Protein AF-A0A816HLJ0-F1 (afdb_monomer)

Secondary structure (DSSP, 8-state):
---------HHHHHHHHHHHHHHT------S-TTS-GGGSTTHHHHHHHHHHHHHHHHHHHHHHHTTPPPPPPSSPPPPPPHHHHHHHHHHHHHHHHHHHHHHHHHHHHHHHHHHHHHHHHHHHHHHHHH--

Sequence (132 aa):
MTLCQLFLQPDAAYSCISELGELGIVQFRDLNPNVNAFQRKYVNEVRRCEEMERKLRFLETEIKKDELPIYDPEDNPDAPKPREMIDLEATFEKLDHELKEINTNADALLRNFNELTELKHNLTMTQSFFDD

pLDDT: mean 92.07, std 5.76, range [47.19, 97.06]

Organism: Adineta ricciae (NCBI:txid249248)

Radius of gyration: 26.69 Å; Cα contacts (8 Å, |Δi|>4): 25; chains: 1; bounding box: 57×27×84 Å

Mean predicted aligned error: 6.52 Å

Nearest PDB structures (foldseek):
  9b8q-assembly1_a  TM=9.440E-01  e=7.905E-10  Rattus norvegicus
  9brd-assembly1_a  TM=9.454E-01  e=1.370E-08  Rattus norvegicus

Foldseek 3Di:
DDDDDDDDDPVCVVVVVLVVVVVVPDDDDDPCPVDDLCRDDCNVVVVLVVVLVVLVVVVVVVCVVVVHDDDDDPDDDRDDDPVVSVVSSVVSVVVSVVVVVVVVVVVVVVVVVVVVVVVVVVVVVVVVVVVD

InterPro domains:
  IPR002490 V-type ATPase, V0 complex, 116kDa subunit family [PF01496] (18-131)
  IPR002490 V-type ATPase, V0 complex, 116kDa subunit family [PTHR11629] (1-131)

Solvent-accessible surface area (backbone atoms only — not comparable to full-atom values): 8242 Å² total; per-residue (Å²): 140,80,94,79,87,87,87,71,54,82,91,52,38,61,62,55,52,49,55,46,56,77,66,64,81,73,83,90,75,84,88,57,82,90,56,57,72,85,76,43,94,61,41,68,63,50,50,53,49,53,55,49,50,52,43,50,54,51,52,54,51,53,41,54,74,72,70,51,87,80,82,79,69,95,65,84,77,78,84,77,54,79,70,52,51,56,55,48,50,53,51,49,51,51,51,51,50,52,50,53,51,50,51,55,51,51,54,51,50,53,51,53,51,48,56,52,49,51,50,52,51,51,53,52,54,51,50,60,62,72,77,109

Structure (mmCIF, N/CA/C/O backbone):
data_AF-A0A816HLJ0-F1
#
_entry.id   AF-A0A816HLJ0-F1
#
loop_
_atom_site.group_PDB
_atom_site.id
_atom_site.type_symbol
_atom_site.label_atom_id
_atom_site.label_alt_id
_atom_site.label_comp_id
_atom_site.label_asym_id
_atom_site.label_entity_id
_atom_site.label_seq_id
_atom_site.pdbx_PDB_ins_code
_atom_site.Cartn_x
_atom_site.Cartn_y
_atom_site.Cartn_z
_atom_site.occupancy
_atom_site.B_iso_or_equiv
_atom_site.auth_seq_id
_atom_site.auth_comp_id
_atom_site.auth_asym_id
_atom_site.auth_atom_id
_atom_site.pdbx_PDB_model_num
ATOM 1 N N . MET A 1 1 ? 16.273 -17.769 -25.184 1.00 81.38 1 MET A N 1
ATOM 2 C CA . MET A 1 1 ? 16.285 -16.484 -24.453 1.00 81.38 1 MET A CA 1
ATOM 3 C C . MET A 1 1 ? 17.060 -15.486 -25.288 1.00 81.38 1 MET A C 1
ATOM 5 O O . MET A 1 1 ? 18.115 -15.854 -25.793 1.00 81.38 1 MET A O 1
ATOM 9 N N . THR A 1 2 ? 16.536 -14.276 -25.459 1.00 93.19 2 THR A N 1
ATOM 10 C CA . THR A 1 2 ? 17.150 -13.237 -26.299 1.00 93.19 2 THR A CA 1
ATOM 11 C C . THR A 1 2 ? 17.367 -11.994 -25.454 1.00 93.19 2 THR A C 1
ATOM 13 O O . THR A 1 2 ? 16.488 -11.619 -24.681 1.00 93.19 2 THR A O 1
ATOM 16 N N . LEU A 1 3 ? 18.540 -11.374 -25.580 1.00 95.75 3 LEU A N 1
ATOM 17 C CA . LEU A 1 3 ? 18.811 -10.094 -24.938 1.00 95.75 3 LEU A CA 1
ATOM 18 C C . LEU A 1 3 ? 18.253 -8.975 -25.818 1.00 95.75 3 LEU A C 1
ATOM 20 O O . LEU A 1 3 ? 18.680 -8.816 -26.960 1.00 95.75 3 LEU A O 1
ATOM 24 N N . CYS A 1 4 ? 17.322 -8.203 -25.267 1.00 94.31 4 CYS A N 1
ATOM 25 C CA . CYS A 1 4 ? 16.714 -7.055 -25.929 1.00 94.31 4 CYS A CA 1
ATOM 26 C C . CYS A 1 4 ? 17.037 -5.775 -25.154 1.00 94.31 4 CYS A C 1
ATOM 28 O O . CYS A 1 4 ? 17.194 -5.800 -23.933 1.00 94.31 4 CYS A O 1
ATOM 30 N N . GLN A 1 5 ? 17.110 -4.650 -25.864 1.00 95.44 5 GLN A N 1
ATOM 31 C CA . GLN A 1 5 ? 17.263 -3.325 -25.271 1.00 95.44 5 GLN A CA 1
ATOM 32 C C . GLN A 1 5 ? 15.956 -2.546 -25.439 1.00 95.44 5 GLN A C 1
ATOM 34 O O . GLN A 1 5 ? 15.434 -2.444 -26.547 1.00 95.44 5 GLN A O 1
ATOM 39 N N . LEU A 1 6 ? 15.432 -2.008 -24.337 1.00 93.62 6 LEU A N 1
ATOM 40 C CA . LEU A 1 6 ? 14.204 -1.215 -24.317 1.00 93.62 6 LEU A CA 1
ATOM 41 C C . LEU A 1 6 ? 14.545 0.276 -24.291 1.00 93.62 6 LEU A C 1
ATOM 43 O O . LEU A 1 6 ? 15.355 0.718 -23.477 1.00 93.62 6 LEU A O 1
ATOM 47 N N . PHE A 1 7 ? 13.891 1.050 -25.155 1.00 95.25 7 PHE A N 1
ATOM 48 C CA . PHE A 1 7 ? 13.938 2.509 -25.147 1.00 95.25 7 PHE A CA 1
ATOM 49 C C . PHE A 1 7 ? 12.542 3.026 -24.822 1.00 95.25 7 PHE A C 1
ATOM 51 O O . PHE A 1 7 ? 11.624 2.880 -25.624 1.00 95.25 7 PHE A O 1
ATOM 58 N N . LEU A 1 8 ? 12.382 3.600 -23.631 1.00 94.62 8 LEU A N 1
ATOM 59 C CA . LEU A 1 8 ? 11.097 4.080 -23.129 1.00 94.62 8 LEU A CA 1
ATOM 60 C C . LEU A 1 8 ? 11.159 5.588 -22.905 1.00 94.62 8 LEU A C 1
ATOM 62 O O . LEU A 1 8 ? 12.114 6.101 -22.317 1.00 94.62 8 LEU A O 1
ATOM 66 N N . GLN A 1 9 ? 10.121 6.294 -23.350 1.00 95.69 9 GLN A N 1
ATOM 67 C CA . GLN A 1 9 ? 9.911 7.681 -22.952 1.00 95.69 9 GLN A CA 1
ATOM 68 C C . GLN A 1 9 ? 9.472 7.727 -21.481 1.00 95.69 9 GLN A C 1
ATOM 70 O O . GLN A 1 9 ? 8.704 6.858 -21.067 1.00 95.69 9 GLN A O 1
ATOM 75 N N . PRO A 1 10 ? 9.915 8.721 -20.686 1.00 90.31 10 PRO A N 1
ATOM 76 C CA . PRO A 1 10 ? 9.568 8.810 -19.267 1.00 90.31 10 PRO A CA 1
ATOM 77 C C . PRO A 1 10 ? 8.061 8.749 -18.991 1.00 90.31 10 PRO A C 1
ATOM 79 O O . PRO A 1 10 ? 7.652 8.047 -18.073 1.00 90.31 10 PRO A O 1
ATOM 82 N N . ASP A 1 11 ? 7.252 9.406 -19.823 1.00 90.44 11 ASP A N 1
ATOM 83 C CA . ASP A 1 11 ? 5.800 9.507 -19.626 1.00 90.44 11 ASP A CA 1
ATOM 84 C C . ASP A 1 11 ? 5.060 8.191 -19.924 1.00 90.44 11 ASP A C 1
ATOM 86 O O . ASP A 1 11 ? 4.012 7.923 -19.344 1.00 90.44 11 ASP A O 1
ATOM 90 N N . ALA A 1 12 ? 5.623 7.346 -20.793 1.00 92.62 12 ALA A N 1
ATOM 91 C CA . ALA A 1 12 ? 5.072 6.035 -21.151 1.00 92.62 12 ALA A CA 1
ATOM 92 C C . ALA A 1 12 ? 5.726 4.878 -20.373 1.00 92.62 12 ALA A C 1
ATOM 94 O O . ALA A 1 12 ? 5.291 3.732 -20.467 1.00 92.62 12 ALA A O 1
ATOM 95 N N . ALA A 1 13 ? 6.786 5.153 -19.606 1.00 93.00 13 ALA A N 1
ATOM 96 C CA . ALA A 1 13 ? 7.560 4.116 -18.936 1.00 93.00 13 ALA A CA 1
ATOM 97 C C . ALA A 1 13 ? 6.707 3.304 -17.953 1.00 93.00 13 ALA A C 1
ATOM 99 O O . ALA A 1 13 ? 6.833 2.084 -17.921 1.00 93.00 13 ALA A O 1
ATOM 100 N N . TYR A 1 14 ? 5.828 3.963 -17.190 1.00 92.69 14 TYR A N 1
ATOM 101 C CA . TYR A 1 14 ? 4.975 3.285 -16.214 1.00 92.69 14 TYR A CA 1
ATOM 102 C C . TYR A 1 14 ? 4.022 2.286 -16.880 1.00 92.69 14 TYR A C 1
ATOM 104 O O . TYR A 1 14 ? 4.027 1.114 -16.518 1.00 92.69 14 TYR A O 1
ATOM 112 N N . SER A 1 15 ? 3.257 2.726 -17.885 1.00 92.62 15 SER A N 1
ATOM 113 C CA . SER A 1 15 ? 2.280 1.872 -18.572 1.00 92.62 15 SER A CA 1
ATOM 114 C C . SER A 1 15 ? 2.953 0.696 -19.276 1.00 92.62 15 SER A C 1
ATOM 116 O O . SER A 1 15 ? 2.528 -0.439 -19.108 1.00 92.62 15 SER A O 1
ATOM 118 N N . CYS A 1 16 ? 4.058 0.937 -19.989 1.00 93.75 16 CYS A N 1
ATOM 119 C CA . CYS A 1 16 ? 4.764 -0.137 -20.687 1.00 93.75 16 CYS A CA 1
ATOM 120 C C . CYS A 1 16 ? 5.359 -1.172 -19.723 1.00 93.75 16 CYS A C 1
ATOM 122 O O . CYS A 1 16 ? 5.331 -2.364 -20.013 1.00 93.75 16 CYS A O 1
ATOM 124 N N . ILE A 1 17 ? 5.928 -0.739 -18.592 1.00 94.25 17 ILE A N 1
ATOM 125 C CA . ILE A 1 17 ? 6.507 -1.666 -17.606 1.00 94.25 17 ILE A CA 1
ATOM 126 C C . ILE A 1 17 ? 5.404 -2.444 -16.883 1.00 94.25 17 ILE A C 1
ATOM 128 O O . ILE A 1 17 ? 5.583 -3.635 -16.647 1.00 94.25 17 ILE A O 1
ATOM 132 N N . SER A 1 18 ? 4.279 -1.799 -16.568 1.00 93.69 18 SER A N 1
ATOM 133 C CA . SER A 1 18 ? 3.104 -2.450 -15.983 1.00 93.69 18 SER A CA 1
ATOM 134 C C . SER A 1 18 ? 2.571 -3.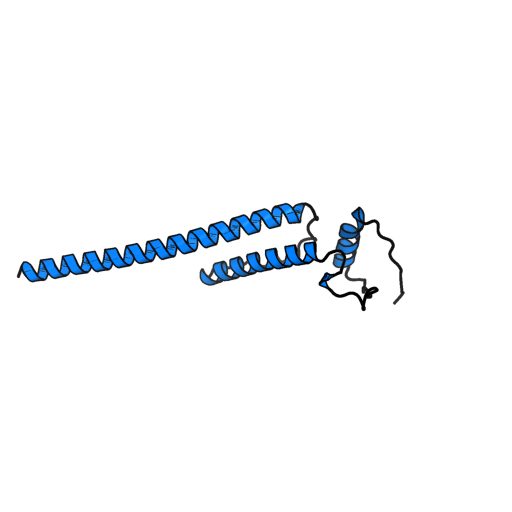561 -16.892 1.00 93.69 18 SER A C 1
ATOM 136 O O . SER A 1 18 ? 2.498 -4.701 -16.449 1.00 93.69 18 SER A O 1
ATOM 138 N N . GLU A 1 19 ? 2.328 -3.279 -18.176 1.00 92.75 19 GLU A N 1
ATOM 139 C CA . GLU A 1 19 ? 1.862 -4.288 -19.142 1.00 92.75 19 GLU A CA 1
ATOM 140 C C . GLU A 1 19 ? 2.860 -5.448 -19.305 1.00 92.75 19 GLU A C 1
ATOM 142 O O . GLU A 1 19 ? 2.474 -6.613 -19.381 1.00 92.75 19 GLU A O 1
ATOM 147 N N . LEU A 1 20 ? 4.167 -5.156 -19.322 1.00 94.06 20 LEU A N 1
ATOM 148 C CA . LEU A 1 20 ? 5.200 -6.198 -19.342 1.00 94.06 20 LEU A CA 1
ATOM 149 C C . LEU A 1 20 ? 5.202 -7.052 -18.066 1.00 94.06 20 LEU A C 1
ATOM 151 O O . LEU A 1 20 ? 5.557 -8.231 -18.133 1.00 94.06 20 LEU A O 1
ATOM 155 N N . GLY A 1 21 ? 4.835 -6.459 -16.928 1.00 92.62 21 GLY A N 1
ATOM 156 C CA . GLY A 1 21 ? 4.654 -7.141 -15.651 1.00 92.62 21 GLY A CA 1
ATOM 157 C C . GLY A 1 21 ? 3.500 -8.137 -15.699 1.00 92.62 21 GLY A C 1
ATOM 158 O O . GLY A 1 21 ? 3.714 -9.298 -15.357 1.00 92.62 21 GLY A O 1
ATOM 159 N N . GLU A 1 22 ? 2.342 -7.719 -16.218 1.00 91.06 22 GLU A N 1
ATOM 160 C CA . GLU A 1 22 ? 1.164 -8.588 -16.382 1.00 91.06 22 GLU A CA 1
ATOM 161 C C . GLU A 1 22 ? 1.444 -9.769 -17.322 1.00 91.06 22 GLU A C 1
ATOM 163 O O . GLU A 1 22 ? 1.012 -10.895 -17.083 1.00 91.06 22 GLU A O 1
ATOM 168 N N . LEU A 1 23 ? 2.231 -9.547 -18.382 1.00 92.75 23 LEU A N 1
ATOM 169 C CA . LEU A 1 23 ? 2.629 -10.625 -19.290 1.00 92.75 23 LEU A CA 1
ATOM 170 C C . LEU A 1 23 ? 3.604 -11.626 -18.646 1.00 92.75 23 LEU A C 1
ATOM 172 O O . LEU A 1 23 ? 3.643 -12.783 -19.059 1.00 92.75 23 LEU A O 1
ATOM 176 N N . GLY A 1 24 ? 4.440 -11.202 -17.692 1.00 92.38 24 GLY A N 1
ATOM 177 C CA . GLY A 1 24 ? 5.364 -12.088 -16.968 1.00 92.38 24 GLY A CA 1
ATOM 178 C C . GLY A 1 24 ? 6.472 -12.737 -17.817 1.00 92.38 24 GLY A C 1
ATOM 179 O O . GLY A 1 24 ? 7.090 -13.713 -17.396 1.00 92.38 24 GLY A O 1
ATOM 180 N N . ILE A 1 25 ? 6.745 -12.220 -19.020 1.00 93.50 25 ILE A N 1
ATOM 181 C CA . ILE A 1 25 ? 7.667 -12.838 -20.000 1.00 93.50 25 ILE A CA 1
ATOM 182 C C . ILE A 1 25 ? 9.079 -12.233 -20.023 1.00 93.50 25 ILE A C 1
ATOM 184 O O . ILE A 1 25 ? 9.911 -12.633 -20.842 1.00 93.50 25 ILE A O 1
ATOM 188 N N . VAL A 1 26 ? 9.363 -11.249 -19.167 1.00 94.69 26 VAL A N 1
ATOM 189 C CA . VAL A 1 26 ? 10.628 -10.501 -19.176 1.00 94.69 26 VAL A CA 1
ATOM 190 C C . VAL A 1 26 ? 11.410 -10.664 -17.879 1.00 94.69 26 VAL A C 1
ATOM 192 O O . VAL A 1 26 ? 10.850 -10.746 -16.792 1.00 94.69 26 VAL A O 1
ATOM 195 N N . GLN A 1 27 ? 12.738 -10.645 -17.993 1.00 95.00 27 GLN A N 1
ATOM 196 C CA . GLN A 1 27 ? 13.651 -10.571 -16.856 1.00 95.00 27 GLN A CA 1
ATOM 197 C C . GLN A 1 27 ? 14.508 -9.310 -16.986 1.00 95.00 27 GLN A C 1
ATOM 199 O O . GLN A 1 27 ? 15.309 -9.187 -17.915 1.00 95.00 27 GLN A O 1
ATOM 204 N N . PHE A 1 28 ? 14.352 -8.371 -16.051 1.00 94.94 28 PHE A N 1
ATOM 205 C CA . PHE A 1 28 ? 15.147 -7.145 -16.032 1.00 94.94 28 PHE A CA 1
ATOM 206 C C . PHE A 1 28 ? 16.549 -7.398 -15.470 1.00 94.94 28 PHE A C 1
ATOM 208 O O 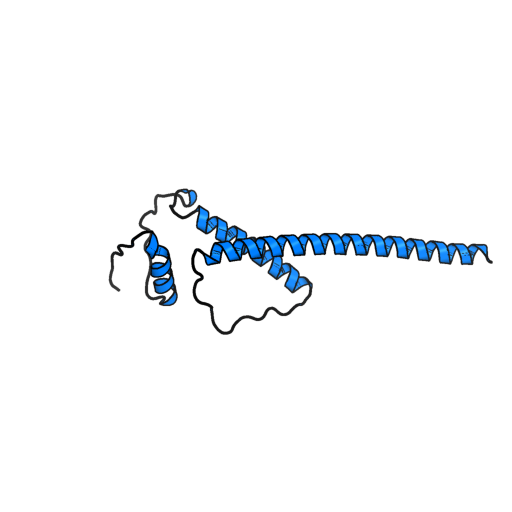. PHE A 1 28 ? 16.734 -8.134 -14.501 1.00 94.94 28 PHE A O 1
ATOM 215 N N . ARG A 1 29 ? 17.547 -6.751 -16.077 1.00 95.25 29 ARG A N 1
ATOM 216 C CA . ARG A 1 29 ? 18.934 -6.755 -15.605 1.00 95.25 29 ARG A CA 1
ATOM 217 C C . ARG A 1 29 ? 19.260 -5.405 -14.983 1.00 95.25 29 ARG A C 1
ATOM 219 O O . ARG A 1 29 ? 18.990 -4.373 -15.592 1.00 95.25 29 ARG A O 1
ATOM 226 N N . ASP A 1 30 ? 19.880 -5.417 -13.806 1.00 94.88 30 ASP A N 1
ATOM 227 C CA . ASP A 1 30 ? 20.349 -4.183 -13.176 1.00 94.88 30 ASP A CA 1
ATOM 228 C C . ASP A 1 30 ? 21.507 -3.582 -13.988 1.00 94.88 30 ASP A C 1
ATOM 230 O O . ASP A 1 30 ? 22.577 -4.183 -14.121 1.00 94.88 30 ASP A O 1
ATOM 234 N N . LEU A 1 31 ? 21.269 -2.400 -14.560 1.00 94.06 31 LEU A N 1
ATOM 235 C CA . LEU A 1 31 ? 22.278 -1.616 -15.276 1.00 94.06 31 LEU A CA 1
ATOM 236 C C . LEU A 1 31 ? 23.054 -0.668 -14.349 1.00 94.06 31 LEU A C 1
ATOM 238 O O . LEU A 1 31 ? 24.083 -0.138 -14.758 1.00 94.06 31 LEU A O 1
ATOM 242 N N . ASN A 1 32 ? 22.599 -0.475 -13.107 1.00 93.06 32 ASN A N 1
ATOM 243 C CA . ASN A 1 32 ? 23.173 0.445 -12.127 1.00 93.06 32 ASN A CA 1
ATOM 244 C C . ASN A 1 32 ? 23.577 -0.274 -10.817 1.00 93.06 32 ASN A C 1
ATOM 246 O O . ASN A 1 32 ? 23.173 0.164 -9.733 1.00 93.06 32 ASN A O 1
ATOM 250 N N . PRO A 1 33 ? 24.404 -1.340 -10.865 1.00 92.94 33 PRO A N 1
ATOM 251 C CA . PRO A 1 33 ? 24.753 -2.123 -9.673 1.00 92.94 33 PRO A CA 1
ATOM 252 C C . PRO A 1 33 ? 25.579 -1.3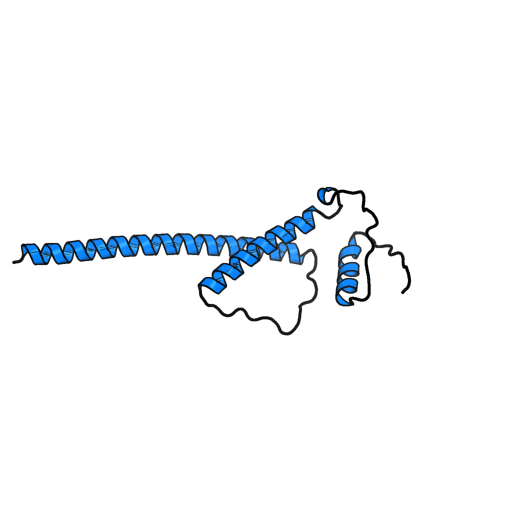33 -8.647 1.00 92.94 33 PRO A C 1
ATOM 254 O O . PRO A 1 33 ? 25.535 -1.623 -7.458 1.00 92.94 33 PRO A O 1
ATOM 257 N N . ASN A 1 34 ? 26.313 -0.312 -9.096 1.00 94.38 34 ASN A N 1
ATOM 258 C CA . ASN A 1 34 ? 27.164 0.517 -8.237 1.00 94.38 34 ASN A CA 1
ATOM 259 C C . ASN A 1 34 ? 26.422 1.725 -7.640 1.00 94.38 34 ASN A C 1
ATOM 261 O O . ASN A 1 34 ? 27.016 2.501 -6.893 1.00 94.38 34 ASN A O 1
ATOM 265 N N . VAL A 1 35 ? 25.148 1.925 -7.995 1.00 93.25 35 VAL A N 1
ATOM 266 C CA . VAL A 1 35 ? 24.337 3.040 -7.495 1.00 93.25 35 VAL A CA 1
ATOM 267 C C . VAL A 1 35 ? 23.535 2.564 -6.293 1.00 93.25 35 VAL A C 1
ATOM 269 O O . VAL A 1 35 ? 22.744 1.621 -6.393 1.00 93.25 35 VAL A O 1
ATOM 272 N N . ASN A 1 36 ? 23.716 3.249 -5.163 1.00 92.88 36 ASN A N 1
ATOM 273 C CA . ASN A 1 36 ? 22.982 2.961 -3.936 1.00 92.88 36 ASN A CA 1
ATOM 274 C C . ASN A 1 36 ? 21.468 3.111 -4.165 1.00 92.88 36 ASN A C 1
ATOM 276 O O . ASN A 1 36 ? 21.034 4.002 -4.897 1.00 92.88 36 ASN A O 1
ATOM 280 N N . ALA A 1 37 ? 20.666 2.277 -3.501 1.00 89.56 37 ALA A N 1
ATOM 281 C CA . ALA A 1 37 ? 19.212 2.276 -3.594 1.00 89.56 37 ALA A CA 1
ATOM 282 C C . ALA A 1 37 ? 18.621 3.685 -3.440 1.00 89.56 37 ALA A C 1
ATOM 284 O O . ALA A 1 37 ? 17.834 4.087 -4.283 1.00 89.56 37 ALA A O 1
ATOM 285 N N . PHE A 1 38 ? 19.082 4.476 -2.463 1.00 90.06 38 PHE A N 1
ATOM 286 C CA . PHE A 1 38 ? 18.574 5.830 -2.184 1.00 90.06 38 PHE A CA 1
ATOM 287 C C . PHE A 1 38 ? 18.879 6.887 -3.252 1.00 90.06 38 PHE A C 1
ATOM 289 O O . PHE A 1 38 ? 18.273 7.953 -3.244 1.00 90.06 38 PHE A O 1
ATOM 296 N N . GLN A 1 39 ? 19.830 6.616 -4.143 1.00 90.88 39 GLN A N 1
ATOM 297 C CA . GLN A 1 39 ? 20.220 7.527 -5.223 1.00 90.88 39 GLN A CA 1
ATOM 298 C C . GLN A 1 39 ? 19.536 7.170 -6.547 1.00 90.88 39 GLN A C 1
ATOM 300 O O . GLN A 1 39 ? 19.763 7.831 -7.561 1.00 90.88 39 GLN A O 1
ATOM 305 N N . ARG A 1 40 ? 18.720 6.108 -6.569 1.00 93.06 40 ARG A N 1
ATOM 306 C CA . ARG A 1 40 ? 17.986 5.696 -7.765 1.00 93.06 40 ARG A CA 1
ATOM 307 C C . ARG A 1 40 ? 16.855 6.682 -8.063 1.00 93.06 40 ARG A C 1
ATOM 309 O O . ARG A 1 40 ? 16.329 7.354 -7.183 1.00 93.06 40 ARG A O 1
ATOM 316 N N . LYS A 1 41 ? 16.471 6.748 -9.338 1.00 90.44 41 LYS A N 1
ATOM 317 C CA . LYS A 1 41 ? 15.548 7.764 -9.860 1.00 90.44 41 LYS A CA 1
ATOM 318 C C . LYS A 1 41 ? 14.166 7.771 -9.185 1.00 90.44 41 LYS A C 1
ATOM 320 O O . LYS A 1 41 ? 13.647 8.852 -8.956 1.00 90.44 41 LYS A O 1
ATOM 325 N N . TYR A 1 42 ? 13.599 6.600 -8.875 1.00 91.25 42 TYR A N 1
ATOM 326 C CA . TYR A 1 42 ? 12.202 6.448 -8.422 1.00 91.25 42 TYR A CA 1
ATOM 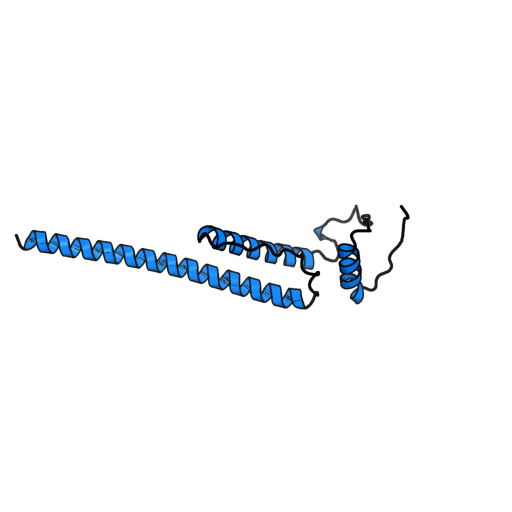327 C C . TYR A 1 42 ? 12.056 6.106 -6.926 1.00 91.25 42 TYR A C 1
ATOM 329 O O . TYR A 1 42 ? 11.128 5.416 -6.511 1.00 91.25 42 TYR A O 1
ATOM 337 N N . VAL A 1 43 ? 13.020 6.512 -6.095 1.00 94.31 43 VAL A N 1
ATOM 338 C CA . VAL A 1 43 ? 13.041 6.157 -4.661 1.00 94.31 43 VAL A CA 1
ATOM 339 C C . VAL A 1 43 ? 11.871 6.764 -3.896 1.00 94.31 43 VAL A C 1
ATOM 341 O O . VAL A 1 43 ? 11.361 6.147 -2.966 1.00 94.31 43 VAL A O 1
ATOM 344 N N . ASN A 1 44 ? 11.445 7.968 -4.269 1.00 92.62 44 ASN A N 1
ATOM 345 C CA . ASN A 1 44 ? 10.373 8.660 -3.561 1.00 92.62 44 ASN A CA 1
ATOM 346 C C . ASN A 1 44 ? 9.026 7.968 -3.791 1.00 92.62 44 ASN A C 1
ATOM 348 O O . ASN A 1 44 ? 8.236 7.830 -2.865 1.00 92.62 44 ASN A O 1
ATOM 352 N N . GLU A 1 45 ? 8.787 7.492 -5.008 1.00 91.56 45 GLU A N 1
ATOM 353 C CA . GLU A 1 45 ? 7.593 6.755 -5.400 1.00 91.56 45 GLU A CA 1
ATOM 354 C C . GLU A 1 45 ? 7.530 5.395 -4.699 1.00 91.56 45 GLU A C 1
ATOM 356 O O . GLU A 1 45 ? 6.481 5.025 -4.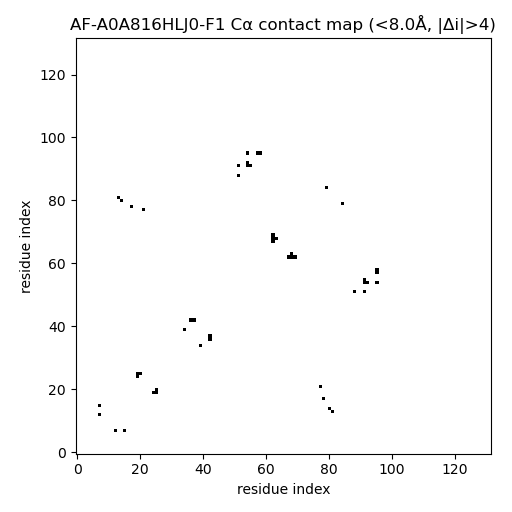174 1.00 91.56 45 GLU A O 1
ATOM 361 N N . VAL A 1 46 ? 8.665 4.691 -4.607 1.00 93.19 46 VAL A N 1
ATOM 362 C CA . VAL A 1 46 ? 8.760 3.436 -3.842 1.00 93.19 46 VAL A CA 1
ATOM 363 C C . VAL A 1 46 ? 8.463 3.681 -2.363 1.00 93.19 46 VAL A C 1
ATOM 365 O O . VAL A 1 46 ? 7.638 2.980 -1.788 1.00 93.19 46 VAL A O 1
ATOM 368 N N . ARG A 1 47 ? 9.042 4.727 -1.761 1.00 93.94 47 ARG A N 1
ATOM 369 C CA . ARG A 1 47 ? 8.763 5.093 -0.361 1.00 93.94 47 ARG A CA 1
ATOM 370 C C . ARG A 1 47 ? 7.296 5.441 -0.113 1.00 93.94 47 ARG A C 1
ATOM 372 O O . ARG A 1 47 ? 6.758 5.079 0.926 1.00 93.94 47 ARG A O 1
ATOM 379 N N . ARG A 1 48 ? 6.630 6.121 -1.053 1.00 93.31 48 ARG A N 1
ATOM 380 C CA . ARG A 1 48 ? 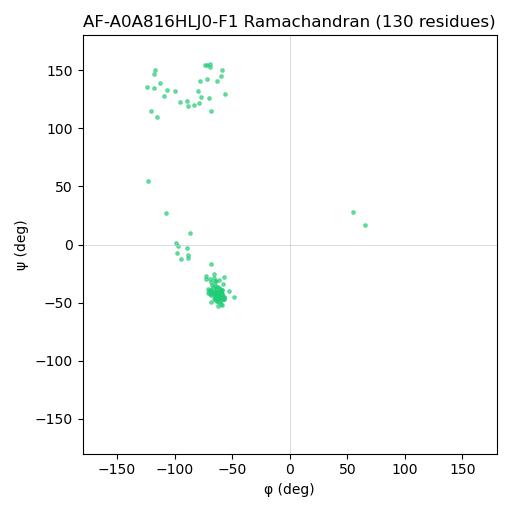5.181 6.382 -0.957 1.00 93.31 48 ARG A CA 1
ATOM 381 C C . ARG A 1 48 ? 4.383 5.079 -0.931 1.00 93.31 48 ARG A C 1
ATOM 383 O O . ARG A 1 48 ? 3.463 4.952 -0.131 1.00 93.31 48 ARG A O 1
ATOM 390 N N . CYS A 1 49 ? 4.767 4.097 -1.747 1.00 94.12 49 CYS A N 1
ATOM 391 C CA . CYS A 1 49 ? 4.142 2.774 -1.726 1.00 94.12 49 CYS A CA 1
ATOM 392 C C . CYS A 1 49 ? 4.384 2.039 -0.399 1.00 94.12 49 CYS A C 1
ATOM 394 O O . CYS A 1 49 ? 3.436 1.492 0.154 1.00 94.12 49 CYS A O 1
ATOM 396 N N . GLU A 1 50 ? 5.600 2.090 0.152 1.00 95.56 50 GLU A N 1
ATOM 397 C CA . GLU A 1 50 ? 5.917 1.506 1.468 1.00 95.56 50 GLU A CA 1
ATOM 398 C C . GLU A 1 50 ? 5.070 2.129 2.598 1.00 95.56 50 GLU A C 1
ATOM 400 O O . GLU A 1 50 ? 4.573 1.424 3.477 1.00 95.56 50 GLU A O 1
ATOM 405 N N . GLU A 1 51 ? 4.853 3.447 2.573 1.00 95.62 51 GLU A N 1
ATOM 406 C CA . GLU A 1 51 ? 4.007 4.140 3.554 1.00 95.62 51 GLU A CA 1
ATOM 407 C C . GLU A 1 51 ? 2.522 3.763 3.422 1.00 95.62 51 GLU A C 1
ATOM 409 O O . GLU A 1 51 ? 1.848 3.551 4.436 1.00 95.62 51 GLU A O 1
ATOM 414 N N . MET A 1 52 ? 2.007 3.637 2.194 1.00 95.50 52 MET A N 1
ATOM 415 C CA . MET A 1 52 ? 0.648 3.139 1.944 1.00 95.50 52 MET A CA 1
ATOM 416 C C . MET A 1 52 ? 0.485 1.691 2.414 1.00 95.50 52 MET A C 1
ATOM 418 O O . MET A 1 52 ? -0.494 1.372 3.087 1.00 95.50 52 MET A O 1
ATOM 422 N N . GLU A 1 53 ? 1.463 0.828 2.136 1.00 95.69 53 GLU A N 1
ATOM 423 C CA . GLU A 1 53 ? 1.469 -0.558 2.605 1.00 95.69 53 GLU A CA 1
ATOM 424 C C . GLU A 1 53 ? 1.460 -0.627 4.138 1.00 95.69 53 GLU A C 1
ATOM 426 O O . GLU A 1 53 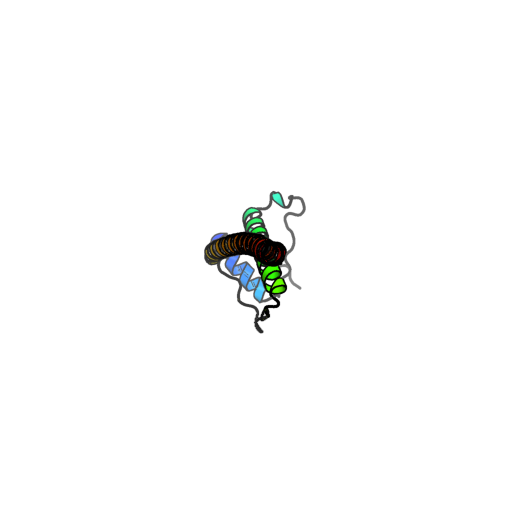? 0.717 -1.416 4.722 1.00 95.69 53 GLU A O 1
ATOM 431 N N . ARG A 1 54 ? 2.217 0.245 4.822 1.00 97.06 54 ARG A N 1
ATOM 432 C CA . ARG A 1 54 ? 2.183 0.329 6.289 1.00 97.06 54 ARG A CA 1
ATOM 433 C C . ARG A 1 54 ? 0.780 0.650 6.814 1.00 97.06 54 ARG A C 1
ATOM 435 O O . ARG A 1 54 ? 0.362 0.040 7.797 1.00 97.06 54 ARG A O 1
ATOM 442 N N . LYS A 1 55 ? 0.066 1.589 6.179 1.00 95.69 55 LYS A N 1
ATOM 443 C CA . LYS A 1 55 ? -1.326 1.928 6.535 1.00 95.69 55 LYS A CA 1
ATOM 444 C C . LYS A 1 55 ? -2.251 0.728 6.305 1.00 95.69 55 LYS A C 1
ATOM 446 O O . LYS A 1 55 ? -2.990 0.359 7.209 1.00 95.69 55 LYS A O 1
ATOM 451 N N . LEU A 1 56 ? -2.147 0.054 5.158 1.00 95.44 56 LEU A N 1
ATOM 452 C CA . LEU A 1 56 ? -2.941 -1.144 4.855 1.00 95.44 56 LEU A CA 1
ATOM 453 C C . LEU A 1 56 ? -2.714 -2.282 5.861 1.00 95.44 56 LEU A C 1
ATOM 455 O O . LEU A 1 56 ? -3.681 -2.880 6.322 1.00 95.44 56 LEU A O 1
ATOM 459 N N . ARG A 1 57 ? -1.467 -2.541 6.276 1.00 95.62 57 ARG A N 1
ATOM 460 C CA . ARG A 1 57 ? -1.165 -3.551 7.309 1.00 95.62 57 ARG A CA 1
ATOM 461 C C . ARG A 1 57 ? -1.794 -3.216 8.663 1.00 95.62 57 ARG A C 1
ATOM 463 O O . ARG A 1 57 ? -2.212 -4.120 9.386 1.00 95.62 57 ARG A O 1
ATOM 470 N N . PHE A 1 58 ? -1.854 -1.932 9.025 1.00 94.62 58 PHE A N 1
ATOM 471 C CA . PHE A 1 58 ? -2.564 -1.498 10.230 1.00 94.62 58 PHE A CA 1
ATOM 472 C C . PHE A 1 58 ? -4.063 -1.800 10.115 1.00 94.62 58 PHE A C 1
ATOM 474 O O . PHE A 1 58 ? -4.606 -2.455 11.000 1.00 94.62 58 PHE A O 1
ATOM 481 N N . LEU A 1 59 ? -4.696 -1.426 8.997 1.00 93.50 59 LEU A N 1
ATOM 482 C CA . LEU A 1 59 ? -6.110 -1.719 8.730 1.00 93.50 59 LEU A CA 1
ATOM 483 C C . LEU A 1 59 ? -6.406 -3.223 8.787 1.00 93.50 59 LEU A C 1
ATOM 485 O O . LEU A 1 59 ? -7.342 -3.644 9.458 1.00 93.50 59 LEU A O 1
ATOM 489 N N . GLU A 1 60 ? -5.578 -4.043 8.139 1.00 93.81 60 GLU A N 1
ATOM 490 C CA . GLU A 1 60 ? -5.701 -5.504 8.159 1.00 93.81 60 GLU A CA 1
ATOM 491 C C . GLU A 1 60 ? -5.627 -6.062 9.589 1.00 93.81 60 GLU A C 1
ATOM 493 O O . GLU A 1 60 ? -6.362 -6.982 9.949 1.00 93.81 60 GLU A O 1
ATOM 498 N N . THR A 1 61 ? -4.755 -5.490 10.424 1.00 93.50 61 THR A N 1
ATOM 499 C CA . THR A 1 61 ? -4.615 -5.893 11.827 1.00 93.50 61 THR A CA 1
ATOM 500 C C . THR A 1 61 ? -5.863 -5.538 12.635 1.00 93.50 61 THR A C 1
ATOM 502 O O . THR A 1 61 ? -6.304 -6.362 13.430 1.00 93.50 61 THR A O 1
ATOM 505 N N . GLU A 1 62 ? -6.448 -4.355 12.433 1.00 92.06 62 GLU A N 1
ATOM 506 C CA . GLU A 1 62 ? -7.700 -3.953 13.094 1.00 92.06 62 GLU A CA 1
ATOM 507 C C . GLU A 1 62 ? -8.878 -4.840 12.667 1.00 92.06 62 GLU A C 1
ATOM 509 O O . GLU A 1 62 ? -9.581 -5.379 13.514 1.00 92.06 62 GLU A O 1
ATOM 514 N N . ILE A 1 63 ? -9.023 -5.114 11.368 1.00 92.44 63 ILE A N 1
ATOM 515 C CA . ILE A 1 63 ? -10.074 -6.000 10.838 1.00 92.44 63 ILE A CA 1
ATOM 516 C C . ILE A 1 63 ? -9.978 -7.406 11.453 1.00 92.44 63 ILE A C 1
ATOM 518 O O . ILE A 1 63 ? -10.988 -7.991 11.841 1.00 92.44 63 ILE A O 1
ATOM 522 N N . LYS A 1 64 ? -8.757 -7.943 11.585 1.00 92.38 64 LYS A N 1
ATOM 523 C CA . LYS A 1 64 ? -8.525 -9.253 12.212 1.00 92.38 64 LYS A CA 1
ATOM 524 C C . LYS A 1 64 ? -8.817 -9.261 13.712 1.00 92.38 64 LYS A C 1
ATOM 526 O O . LYS A 1 64 ? -9.218 -10.305 14.219 1.00 92.38 64 LYS A O 1
ATOM 531 N N . LYS A 1 65 ? -8.608 -8.146 14.424 1.00 91.44 65 LYS A N 1
ATOM 532 C CA . LYS A 1 65 ? -8.952 -8.035 15.854 1.00 91.44 65 LYS A CA 1
ATOM 533 C C . LYS A 1 65 ? -10.456 -8.154 16.084 1.00 91.44 65 LYS A C 1
ATOM 535 O O . LYS A 1 65 ? -10.851 -8.783 17.058 1.00 91.44 65 LYS A O 1
ATOM 540 N N . ASP A 1 66 ? -11.254 -7.614 15.169 1.00 89.94 66 ASP A N 1
ATOM 541 C CA . ASP A 1 66 ? -12.719 -7.667 15.223 1.00 89.94 66 ASP A CA 1
ATOM 542 C C . ASP A 1 66 ? -13.304 -8.945 14.590 1.00 89.94 66 ASP A C 1
ATOM 544 O O . ASP A 1 66 ? -14.514 -9.044 14.390 1.00 89.94 66 ASP A O 1
ATOM 548 N N . GLU A 1 67 ? -12.455 -9.929 14.262 1.00 91.62 67 GLU A N 1
ATOM 549 C CA . GLU A 1 67 ? -12.835 -11.209 13.643 1.00 91.62 67 GLU A CA 1
ATOM 550 C C . GLU A 1 67 ? -13.642 -11.051 12.339 1.00 91.62 67 GLU A C 1
ATOM 552 O O . GLU A 1 67 ? -14.433 -11.917 11.954 1.00 91.62 67 GLU A O 1
ATOM 557 N N . LEU A 1 68 ? -13.429 -9.943 11.623 1.00 90.00 68 LEU A N 1
ATOM 558 C CA . LEU A 1 68 ? -14.110 -9.674 10.365 1.00 90.00 68 LEU A CA 1
ATOM 559 C C . LEU A 1 68 ? -13.447 -10.460 9.219 1.00 90.00 68 LEU A C 1
ATOM 561 O O . LEU A 1 68 ? -12.220 -10.431 9.070 1.00 90.00 68 LEU A O 1
ATOM 565 N N . PRO A 1 69 ? -14.229 -11.158 8.376 1.00 88.88 69 PRO A N 1
ATOM 566 C CA . PRO A 1 69 ? -13.682 -11.910 7.257 1.00 88.88 69 PRO A CA 1
ATOM 567 C C . PRO A 1 69 ? -13.156 -10.961 6.174 1.00 88.88 69 PRO A C 1
ATOM 569 O O . PRO A 1 69 ? -13.887 -10.110 5.667 1.00 88.88 69 PRO A O 1
ATOM 572 N N . ILE A 1 70 ? -11.896 -11.147 5.783 1.00 87.75 70 ILE A N 1
ATOM 573 C CA . ILE A 1 70 ? -11.307 -10.502 4.605 1.00 87.75 70 ILE A CA 1
ATOM 574 C C . ILE A 1 70 ? -11.571 -11.416 3.411 1.00 87.75 70 ILE A C 1
ATOM 576 O O . ILE A 1 70 ? -11.229 -12.598 3.449 1.00 87.75 70 ILE A O 1
ATOM 580 N N . TYR A 1 71 ? -12.223 -10.885 2.377 1.00 85.50 71 TYR A N 1
ATOM 581 C CA . TYR A 1 71 ? -12.466 -11.620 1.140 1.00 85.50 71 TYR A CA 1
ATOM 582 C C . TYR A 1 71 ? -11.294 -11.417 0.186 1.00 85.50 71 TYR A C 1
ATOM 584 O O . TYR A 1 71 ? -11.035 -10.288 -0.235 1.00 85.50 71 TYR A O 1
ATOM 592 N N . ASP A 1 72 ? -10.625 -12.509 -0.171 1.00 83.44 72 ASP A N 1
ATOM 593 C CA . ASP A 1 72 ? -9.638 -12.492 -1.243 1.00 83.44 72 ASP A CA 1
ATOM 594 C C . ASP A 1 72 ? -10.370 -12.536 -2.593 1.00 83.44 72 ASP A C 1
ATOM 596 O O . ASP A 1 72 ? -11.145 -13.467 -2.838 1.00 83.44 72 ASP A O 1
ATOM 600 N N . PRO A 1 73 ? -10.175 -11.539 -3.473 1.00 81.75 73 PRO A N 1
ATOM 601 C CA . PRO A 1 73 ? -10.743 -11.592 -4.812 1.00 81.75 73 PRO A CA 1
ATOM 602 C C . PRO A 1 73 ? -10.152 -12.779 -5.590 1.00 81.75 73 PRO A C 1
ATOM 604 O O . PRO A 1 73 ? -8.960 -13.061 -5.488 1.00 81.75 73 PRO A O 1
ATOM 607 N N . GLU A 1 74 ? -10.987 -13.475 -6.373 1.00 79.75 74 GLU A N 1
ATOM 608 C CA . GLU A 1 74 ? -10.543 -14.615 -7.199 1.00 79.75 74 GLU A CA 1
ATOM 609 C C . GLU A 1 74 ? -9.549 -14.184 -8.290 1.00 79.75 74 GLU A C 1
ATOM 611 O O . GLU A 1 74 ? -8.644 -14.945 -8.628 1.00 79.75 74 GLU A O 1
ATOM 616 N N . ASP A 1 75 ? -9.694 -12.952 -8.788 1.00 84.81 75 ASP A N 1
ATOM 617 C CA . ASP A 1 75 ? -8.837 -12.363 -9.811 1.00 84.81 75 ASP A CA 1
ATOM 618 C C . ASP A 1 75 ? -8.010 -11.208 -9.248 1.00 84.81 75 ASP A C 1
ATOM 620 O O . ASP A 1 75 ? -8.498 -10.354 -8.499 1.00 84.81 75 ASP A O 1
ATOM 624 N N . ASN A 1 76 ? -6.747 -11.159 -9.667 1.00 83.06 76 ASN A N 1
ATOM 625 C CA . ASN A 1 76 ? -5.855 -10.062 -9.333 1.00 83.06 76 ASN A CA 1
ATOM 626 C C . ASN A 1 76 ? -6.200 -8.851 -10.221 1.00 83.06 76 ASN A C 1
ATOM 628 O O . ASN A 1 76 ? -6.257 -9.007 -11.442 1.00 83.06 76 ASN A O 1
ATOM 632 N N . PRO A 1 77 ? -6.452 -7.662 -9.651 1.00 86.94 77 PRO A N 1
ATOM 633 C CA . PRO A 1 77 ? -6.782 -6.486 -10.443 1.00 86.94 77 PRO A CA 1
ATOM 634 C C . PRO A 1 77 ? -5.573 -6.003 -11.250 1.00 86.94 77 PRO A C 1
ATOM 636 O O . PRO A 1 77 ? -4.429 -6.160 -10.819 1.00 86.94 77 PRO A O 1
ATOM 639 N N . ASP A 1 78 ? -5.848 -5.347 -12.378 1.00 86.38 78 ASP A N 1
ATOM 640 C CA . ASP A 1 78 ? -4.824 -4.679 -13.182 1.00 86.38 78 ASP A CA 1
ATOM 641 C C . ASP A 1 78 ? -4.083 -3.616 -12.358 1.00 86.38 78 ASP A C 1
ATOM 643 O O . ASP A 1 78 ? -4.653 -2.958 -11.476 1.00 86.38 78 ASP A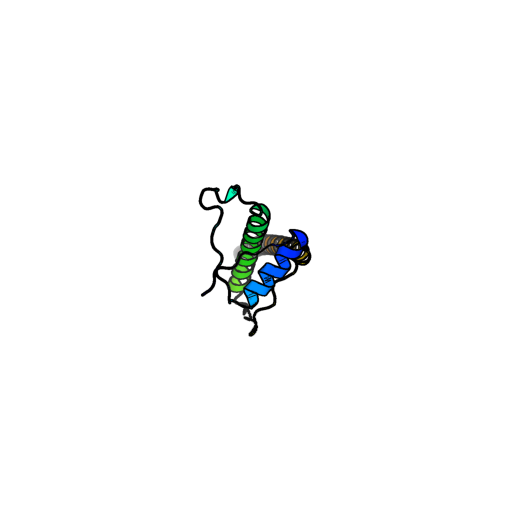 O 1
ATOM 647 N N . ALA A 1 79 ? -2.813 -3.390 -12.692 1.00 88.50 79 ALA A N 1
ATOM 648 C CA . ALA A 1 79 ? -2.032 -2.339 -12.059 1.00 88.50 79 ALA A CA 1
ATOM 649 C C . ALA A 1 79 ? -2.706 -0.946 -12.190 1.00 88.50 79 ALA A C 1
ATOM 651 O O . ALA A 1 79 ? -3.044 -0.508 -13.298 1.00 88.50 79 ALA A O 1
ATOM 652 N N . PRO A 1 80 ? -2.858 -0.202 -11.078 1.00 89.88 80 PRO A N 1
ATOM 653 C CA . PRO A 1 80 ? -3.522 1.097 -11.077 1.00 89.88 80 PRO A CA 1
ATOM 654 C C . PRO A 1 80 ? -2.696 2.154 -11.810 1.00 89.88 80 PRO A C 1
ATOM 656 O O . PRO A 1 80 ? -1.468 2.093 -11.871 1.00 89.88 80 PRO A O 1
ATOM 659 N N . LYS A 1 81 ? -3.346 3.197 -12.327 1.00 88.69 81 LYS A N 1
ATOM 660 C CA . LYS A 1 81 ? -2.621 4.298 -12.985 1.00 88.69 81 LYS A CA 1
ATOM 661 C C . LYS A 1 81 ? -1.907 5.185 -11.955 1.00 88.69 81 LYS A C 1
ATOM 663 O O . LYS A 1 81 ? -2.411 5.374 -10.848 1.00 88.69 81 LYS A O 1
ATOM 668 N N . PRO A 1 82 ? -0.814 5.886 -12.324 1.00 86.81 82 PRO A N 1
ATOM 669 C CA . PRO A 1 82 ? -0.099 6.775 -11.397 1.00 86.81 82 PRO A CA 1
ATOM 670 C C . PRO A 1 82 ? -0.968 7.882 -10.787 1.00 86.81 82 PRO A C 1
ATOM 672 O O . PRO A 1 82 ? -0.697 8.354 -9.687 1.00 86.81 82 PRO A O 1
ATOM 675 N N . ARG A 1 83 ? -2.017 8.313 -11.500 1.00 87.44 83 ARG A N 1
ATOM 676 C CA . ARG A 1 83 ? -2.979 9.297 -10.991 1.00 87.44 83 ARG A CA 1
ATOM 677 C C . ARG A 1 83 ? -3.865 8.711 -9.892 1.00 87.44 83 ARG A C 1
ATOM 679 O O . ARG A 1 83 ? -4.079 9.375 -8.888 1.00 87.44 83 ARG A O 1
ATOM 686 N N . GLU A 1 84 ? -4.318 7.474 -10.069 1.00 89.62 84 GLU A N 1
ATOM 687 C CA . GLU A 1 84 ? -5.152 6.760 -9.097 1.00 89.62 84 GLU A CA 1
ATOM 688 C C . GLU A 1 84 ? -4.373 6.475 -7.807 1.00 89.62 84 GLU A C 1
ATOM 690 O O . GLU A 1 84 ? -4.957 6.490 -6.731 1.00 89.62 84 GLU A O 1
ATOM 695 N N . MET A 1 85 ? -3.042 6.325 -7.875 1.00 89.06 85 MET A N 1
ATOM 696 C CA . MET A 1 85 ? -2.204 6.200 -6.673 1.00 89.06 85 MET A CA 1
ATOM 697 C C . MET A 1 85 ? -2.322 7.397 -5.720 1.00 89.06 85 MET A C 1
ATOM 699 O O . MET A 1 85 ? -2.230 7.215 -4.511 1.00 89.06 85 MET A O 1
ATOM 703 N N . ILE A 1 86 ? -2.522 8.613 -6.238 1.00 90.94 86 ILE A N 1
ATOM 704 C CA . ILE A 1 86 ? -2.678 9.812 -5.397 1.00 90.94 86 ILE A CA 1
ATOM 705 C C . ILE A 1 86 ? -4.007 9.750 -4.642 1.00 90.94 86 ILE A C 1
ATOM 707 O O . ILE A 1 86 ? -4.059 10.039 -3.447 1.00 90.94 86 ILE A O 1
ATOM 711 N N . ASP A 1 87 ? -5.068 9.342 -5.335 1.00 94.00 87 ASP A N 1
ATOM 712 C CA . ASP A 1 87 ? -6.392 9.197 -4.738 1.00 94.00 87 ASP A CA 1
ATOM 713 C C . ASP A 1 87 ? -6.383 8.070 -3.690 1.00 94.00 87 ASP A C 1
ATOM 715 O O . ASP A 1 87 ? -6.879 8.258 -2.578 1.00 94.00 87 ASP A O 1
ATOM 719 N N . LEU A 1 88 ? -5.729 6.940 -3.990 1.00 93.19 88 LEU A N 1
ATOM 720 C CA . LEU A 1 88 ? -5.533 5.838 -3.045 1.00 93.19 88 LEU A CA 1
ATOM 721 C C . LEU A 1 88 ? -4.792 6.293 -1.784 1.00 93.19 88 LEU A C 1
ATOM 723 O O . LEU A 1 88 ? -5.258 6.028 -0.677 1.00 93.19 88 LEU A O 1
ATOM 727 N N . GLU A 1 89 ? -3.696 7.038 -1.926 1.00 93.56 89 GLU A N 1
ATOM 728 C CA . GLU A 1 89 ? -2.937 7.560 -0.786 1.00 93.56 89 GLU A CA 1
ATOM 729 C C . GLU A 1 89 ? -3.811 8.414 0.144 1.00 93.56 89 GLU A C 1
ATOM 731 O O . GLU A 1 89 ? -3.801 8.206 1.362 1.00 93.56 89 GLU A O 1
ATOM 736 N N . ALA A 1 90 ? -4.622 9.310 -0.427 1.00 95.19 90 ALA A N 1
ATOM 737 C CA . ALA A 1 90 ? -5.550 10.144 0.331 1.00 95.19 90 ALA A CA 1
ATOM 738 C C . ALA A 1 90 ? -6.634 9.310 1.035 1.00 95.19 90 ALA A C 1
ATOM 740 O O . ALA A 1 90 ? -6.959 9.566 2.197 1.00 95.19 90 ALA A O 1
ATOM 741 N N . THR A 1 91 ? -7.178 8.288 0.365 1.00 96.06 91 THR A N 1
ATOM 742 C CA . THR A 1 91 ? -8.172 7.395 0.984 1.00 96.06 91 THR A CA 1
ATOM 743 C C . THR A 1 91 ? -7.580 6.588 2.137 1.00 96.06 91 THR A C 1
ATOM 745 O O . THR A 1 91 ? -8.190 6.524 3.202 1.00 96.06 91 THR A O 1
ATOM 748 N N . PHE A 1 92 ? -6.375 6.035 1.979 1.00 95.75 92 PHE A N 1
ATOM 749 C CA . PHE A 1 92 ? -5.710 5.270 3.032 1.00 95.75 92 PHE A CA 1
ATOM 750 C C . PHE A 1 92 ? -5.327 6.144 4.221 1.00 95.75 92 PHE A C 1
ATOM 752 O O . PHE A 1 92 ? -5.409 5.694 5.358 1.00 95.75 92 PHE A O 1
ATOM 759 N N . GLU A 1 93 ? -4.921 7.392 3.985 1.00 96.19 93 GLU A N 1
ATOM 760 C CA . GLU A 1 93 ? -4.657 8.344 5.064 1.00 96.19 93 GLU A CA 1
ATOM 761 C C . GLU A 1 93 ? -5.910 8.675 5.866 1.00 96.19 93 GLU A C 1
ATOM 763 O O . GLU A 1 93 ? -5.878 8.649 7.095 1.00 96.19 93 GLU A O 1
ATOM 768 N N . LYS A 1 94 ? -7.021 8.930 5.172 1.00 96.88 94 LYS A N 1
ATOM 769 C CA . LYS A 1 94 ? -8.302 9.195 5.815 1.00 96.88 94 LYS A CA 1
ATOM 770 C C . LYS A 1 94 ? -8.758 8.002 6.662 1.00 96.88 94 LYS A C 1
ATOM 772 O O . LYS A 1 94 ? -9.085 8.193 7.827 1.00 96.88 94 LYS A O 1
ATOM 777 N N . LEU A 1 95 ? -8.716 6.789 6.107 1.00 96.06 95 LEU A N 1
ATOM 778 C CA . LEU A 1 95 ? -9.111 5.567 6.817 1.00 96.06 95 LEU A CA 1
ATOM 779 C C . LEU A 1 95 ? -8.219 5.278 8.034 1.00 96.06 95 LEU A C 1
ATOM 781 O O . LEU A 1 95 ? -8.728 4.935 9.098 1.00 96.06 95 LEU A O 1
ATOM 785 N N . ASP A 1 96 ? -6.899 5.440 7.899 1.00 95.19 96 ASP A N 1
ATOM 786 C CA . ASP A 1 96 ? -5.951 5.266 9.008 1.00 95.19 96 ASP A CA 1
ATOM 787 C C . ASP A 1 96 ? -6.219 6.264 10.146 1.00 95.19 96 ASP A C 1
ATOM 789 O O . ASP A 1 96 ? -6.178 5.887 11.319 1.00 95.19 96 ASP A O 1
ATOM 793 N N . HIS A 1 97 ? -6.530 7.522 9.816 1.00 96.19 97 HIS A N 1
ATOM 794 C CA . HIS A 1 97 ? -6.858 8.541 10.812 1.00 96.19 97 HIS A CA 1
ATOM 795 C C . HIS A 1 97 ? -8.192 8.260 11.510 1.00 96.19 97 HIS A C 1
ATOM 797 O O . HIS A 1 97 ? -8.237 8.242 12.740 1.00 96.19 97 HIS A O 1
ATOM 803 N N . GLU A 1 98 ? -9.247 7.987 10.738 1.00 96.25 98 GLU A N 1
ATOM 804 C CA . GLU A 1 98 ? -10.589 7.715 11.264 1.00 96.25 98 GLU A CA 1
ATOM 805 C C . GLU A 1 98 ? -10.586 6.509 12.210 1.00 96.25 98 GLU A C 1
ATOM 807 O O . GLU A 1 98 ? -11.130 6.593 13.309 1.00 96.25 98 GLU A O 1
ATOM 812 N N . LEU A 1 99 ? -9.920 5.407 11.849 1.00 94.44 99 LEU A N 1
ATOM 813 C CA . LEU A 1 99 ? -9.862 4.229 12.720 1.00 94.44 99 LEU A CA 1
ATOM 814 C C . LEU A 1 99 ? -9.053 4.465 13.991 1.00 94.44 99 LEU A C 1
ATOM 816 O O . LEU A 1 99 ? -9.461 4.025 15.064 1.00 94.44 99 LEU A O 1
ATOM 820 N N . LYS A 1 100 ? -7.934 5.193 13.913 1.00 94.88 100 LYS A N 1
ATOM 821 C CA . LYS A 1 100 ? -7.179 5.559 15.120 1.00 94.88 100 LYS A CA 1
ATOM 822 C C . LYS A 1 100 ? -8.011 6.426 16.053 1.00 94.88 100 LYS A C 1
ATOM 824 O O . LYS A 1 100 ? -8.010 6.181 17.257 1.00 94.88 100 LYS A O 1
ATOM 829 N N . GLU A 1 101 ? -8.731 7.403 15.512 1.00 96.81 101 GLU A N 1
ATOM 830 C CA . GLU A 1 101 ? -9.613 8.261 16.298 1.00 96.81 101 GLU A CA 1
ATOM 831 C C . GLU A 1 101 ? -10.729 7.441 16.960 1.00 96.81 101 GLU A C 1
ATOM 833 O O . GLU A 1 101 ? -10.902 7.511 18.180 1.00 96.81 101 GLU A O 1
ATOM 838 N N . ILE A 1 102 ? -11.423 6.595 16.193 1.00 95.50 102 ILE A N 1
ATOM 839 C CA . ILE A 1 102 ? -12.484 5.716 16.704 1.00 95.50 102 ILE A CA 1
ATOM 840 C C . ILE A 1 102 ? -11.959 4.812 17.821 1.00 95.50 102 ILE A C 1
ATOM 842 O O . ILE A 1 102 ? -12.575 4.767 18.885 1.00 95.50 102 ILE A O 1
ATOM 846 N N . ASN A 1 103 ? -10.806 4.166 17.636 1.00 93.12 103 ASN A N 1
ATOM 847 C CA . ASN A 1 103 ? -10.213 3.291 18.648 1.00 93.12 103 ASN A CA 1
ATOM 848 C C . ASN A 1 103 ? -9.898 4.047 19.943 1.00 93.12 103 ASN A C 1
ATOM 850 O O . ASN A 1 103 ? -10.261 3.602 21.030 1.00 93.12 103 ASN A O 1
ATOM 854 N N . THR A 1 104 ? -9.286 5.231 19.841 1.00 96.06 104 THR A N 1
ATOM 855 C CA . THR A 1 104 ? -8.987 6.044 21.030 1.00 96.06 104 THR A CA 1
ATOM 856 C C . THR A 1 104 ? -10.249 6.502 21.760 1.00 96.06 104 THR A C 1
ATOM 858 O O . THR A 1 104 ? -10.290 6.493 22.993 1.00 96.06 104 THR A O 1
ATOM 861 N N . ASN A 1 105 ? -11.298 6.853 21.014 1.00 96.81 105 ASN A N 1
ATOM 862 C CA . ASN A 1 105 ? -12.577 7.270 21.574 1.00 96.81 105 ASN A CA 1
ATOM 863 C C . ASN A 1 105 ? -13.323 6.096 22.222 1.00 96.81 105 ASN A C 1
ATOM 865 O O . ASN A 1 105 ? -13.901 6.264 23.296 1.00 96.81 105 ASN A O 1
ATOM 869 N N . ALA A 1 106 ? -13.284 4.910 21.610 1.00 94.56 106 ALA A N 1
ATOM 870 C CA . ALA A 1 106 ? -13.876 3.691 22.150 1.00 94.56 106 ALA A CA 1
ATOM 871 C C . ALA A 1 106 ? -13.203 3.279 23.468 1.00 94.56 106 ALA A C 1
ATOM 873 O O . ALA A 1 106 ? -13.894 3.041 24.461 1.00 94.56 106 ALA A O 1
ATOM 874 N N . ASP A 1 107 ? -11.868 3.296 23.517 1.00 95.06 107 ASP A N 1
ATOM 875 C CA . ASP A 1 107 ? -11.101 3.013 24.734 1.00 95.06 107 ASP A CA 1
ATOM 876 C C . ASP A 1 107 ? -11.423 4.005 25.859 1.00 95.06 107 ASP A C 1
ATOM 878 O O . ASP A 1 107 ? -11.624 3.612 27.013 1.00 95.06 107 ASP A O 1
ATOM 882 N N . ALA A 1 108 ? -11.492 5.301 25.541 1.00 96.50 108 ALA A N 1
ATOM 883 C CA . ALA A 1 108 ? -11.840 6.335 26.511 1.00 96.50 108 ALA A CA 1
ATOM 884 C C . ALA A 1 108 ? -13.275 6.165 27.034 1.00 96.50 108 ALA A C 1
ATOM 886 O O . ALA A 1 108 ? -13.516 6.267 28.239 1.00 96.50 108 ALA A O 1
ATOM 887 N N . LEU A 1 109 ? -14.225 5.863 26.147 1.00 96.94 109 LEU A N 1
ATOM 888 C CA . LEU A 1 109 ? -15.619 5.636 26.514 1.00 96.94 109 LEU A CA 1
ATOM 889 C C . LEU A 1 109 ? -15.772 4.405 27.415 1.00 96.94 109 LEU A C 1
ATOM 891 O O . LEU A 1 109 ? -16.489 4.474 28.413 1.00 96.94 109 LEU A O 1
ATOM 895 N N . LEU A 1 110 ? -15.074 3.308 27.105 1.00 95.94 110 LEU A N 1
ATOM 896 C CA . LEU A 1 110 ? -15.112 2.084 27.904 1.00 95.94 110 LEU A CA 1
ATOM 897 C C . LEU A 1 110 ? -14.551 2.309 29.314 1.00 95.94 110 LEU A C 1
ATOM 899 O O . LEU A 1 110 ? -15.143 1.852 30.291 1.00 95.94 110 LEU A O 1
ATOM 903 N N . ARG A 1 111 ? -13.445 3.055 29.437 1.00 96.50 111 ARG A N 1
ATOM 904 C CA . ARG A 1 111 ? -12.877 3.432 30.744 1.00 96.50 111 ARG A CA 1
ATOM 905 C C . ARG A 1 111 ? -13.870 4.241 31.569 1.00 96.50 111 ARG A C 1
ATOM 907 O O . ARG A 1 111 ? -14.179 3.848 32.690 1.00 96.50 111 ARG A O 1
ATOM 914 N N . ASN A 1 112 ? -14.440 5.294 30.983 1.00 96.81 112 ASN A N 1
ATOM 915 C CA . ASN A 1 112 ? -15.433 6.132 31.658 1.00 96.81 112 ASN A CA 1
ATOM 916 C C . ASN A 1 112 ? -16.664 5.320 32.091 1.00 96.81 112 ASN A C 1
ATOM 918 O O . ASN A 1 112 ? -17.187 5.507 33.188 1.00 96.81 112 ASN A O 1
ATOM 922 N N . PHE A 1 113 ? -17.134 4.404 31.241 1.00 96.88 113 PHE A N 1
ATOM 923 C CA . PHE A 1 113 ? -18.263 3.535 31.563 1.00 96.88 113 PHE A CA 1
ATOM 924 C C . PHE A 1 113 ? -17.964 2.612 32.752 1.00 96.88 113 PHE A C 1
ATOM 926 O O . PHE A 1 113 ? -18.802 2.479 33.648 1.00 96.88 113 PHE A O 1
ATOM 933 N N . ASN A 1 114 ? -16.776 2.007 32.789 1.00 96.81 114 ASN A N 1
ATOM 934 C CA . ASN A 1 114 ? -16.364 1.134 33.886 1.00 96.81 114 ASN A CA 1
ATOM 935 C C . ASN A 1 114 ? -16.234 1.912 35.202 1.00 96.81 114 ASN A C 1
ATOM 937 O O . ASN A 1 114 ? -16.826 1.503 36.198 1.00 96.81 114 ASN A O 1
ATOM 941 N N . GLU A 1 115 ? -15.575 3.074 35.192 1.00 96.31 115 GLU A N 1
ATOM 942 C CA . GLU A 1 115 ? -15.436 3.940 36.373 1.00 96.31 115 GLU A CA 1
ATOM 943 C C . GLU A 1 115 ? -16.802 4.352 36.950 1.00 96.31 115 GLU A C 1
ATOM 945 O O . GLU A 1 115 ? -17.044 4.267 38.157 1.00 96.31 115 GLU A O 1
ATOM 950 N N . LEU A 1 116 ? -17.742 4.747 36.086 1.00 96.50 116 LEU A N 1
ATOM 951 C CA . LEU A 1 116 ? -19.101 5.101 36.502 1.00 96.50 116 LEU A CA 1
ATOM 952 C C . LEU A 1 116 ? -19.891 3.892 37.020 1.00 96.50 116 LEU A C 1
ATOM 954 O O . LEU A 1 116 ? -20.699 4.028 37.944 1.00 96.50 116 LEU A O 1
ATOM 958 N N . THR A 1 117 ? -19.669 2.709 36.448 1.00 95.88 117 THR A N 1
ATOM 959 C CA . THR A 1 117 ? -20.316 1.467 36.889 1.00 95.88 117 THR A CA 1
ATOM 960 C C . THR A 1 117 ? -19.819 1.049 38.271 1.00 95.88 117 THR A C 1
ATOM 962 O O . THR A 1 117 ? -20.630 0.715 39.139 1.00 95.88 117 THR A O 1
ATOM 965 N N . GLU A 1 118 ? -18.512 1.141 38.515 1.00 95.69 118 GLU A N 1
ATOM 966 C CA . GLU A 1 118 ? -17.904 0.901 39.826 1.00 95.69 118 GLU A CA 1
ATOM 967 C C . GLU A 1 118 ? -18.434 1.884 40.877 1.00 95.69 118 GLU A C 1
ATOM 969 O O . GLU A 1 118 ? -18.866 1.467 41.957 1.00 95.69 118 GLU A O 1
ATOM 974 N N . LEU A 1 119 ? -18.498 3.179 40.541 1.00 95.50 119 LEU A N 1
ATOM 975 C CA . LEU A 1 119 ? -19.061 4.205 41.420 1.00 95.50 119 LEU A CA 1
ATOM 976 C C . LEU A 1 119 ? -20.527 3.905 41.763 1.00 95.50 119 LEU A C 1
ATOM 978 O O . LEU A 1 119 ? -20.921 3.966 42.929 1.00 95.50 119 LEU A O 1
ATOM 982 N N . LYS A 1 120 ? -21.337 3.527 40.766 1.00 94.94 120 LYS A N 1
ATOM 983 C CA . LYS A 1 120 ? -22.738 3.138 40.971 1.00 94.94 120 LYS A CA 1
ATOM 984 C C . LYS A 1 120 ? -22.857 1.956 41.935 1.00 94.94 120 LYS A C 1
ATOM 986 O O . LYS A 1 120 ? -23.721 1.976 42.815 1.00 94.94 120 LYS A O 1
ATOM 991 N N . HIS A 1 121 ? -22.029 0.924 41.777 1.00 94.12 121 HIS A N 1
ATOM 992 C CA . HIS A 1 121 ? -22.029 -0.230 42.680 1.00 94.12 121 HIS A CA 1
ATOM 993 C C . HIS A 1 121 ? -21.636 0.163 44.104 1.00 94.12 121 HIS A C 1
ATOM 995 O O . HIS A 1 121 ? -22.316 -0.241 45.045 1.00 94.12 121 HIS A O 1
ATOM 1001 N N . ASN A 1 122 ? -20.619 1.011 44.265 1.00 93.50 122 ASN A N 1
ATOM 1002 C CA . ASN A 1 122 ? -20.196 1.503 45.573 1.00 93.50 122 ASN A CA 1
ATOM 1003 C C . ASN A 1 122 ? -21.327 2.256 46.292 1.00 93.50 122 ASN A C 1
ATOM 1005 O O . ASN A 1 122 ? -21.645 1.946 47.440 1.00 93.50 122 ASN A O 1
ATOM 1009 N N . LEU A 1 123 ? -22.006 3.171 45.592 1.00 93.00 123 LEU A N 1
ATOM 1010 C CA . LEU A 1 123 ? -23.144 3.909 46.146 1.00 93.00 123 LEU A CA 1
ATOM 1011 C C . LEU A 1 123 ? -24.294 2.979 46.552 1.00 93.00 123 LEU A C 1
ATOM 1013 O O . LEU A 1 123 ? -24.853 3.137 47.633 1.00 93.00 123 LEU A O 1
ATOM 1017 N N . THR A 1 124 ? -24.610 1.981 45.723 1.00 91.38 124 THR A N 1
ATOM 1018 C CA . THR A 1 124 ? -25.709 1.038 45.994 1.00 91.38 124 THR A CA 1
ATOM 1019 C C . THR A 1 124 ? -25.421 0.182 47.231 1.00 91.38 124 THR A C 1
ATOM 1021 O O . THR A 1 124 ? -26.276 0.057 48.103 1.00 91.38 124 THR A O 1
ATOM 1024 N N . MET A 1 125 ? -24.205 -0.365 47.336 1.00 90.19 125 MET A N 1
ATOM 1025 C CA . MET A 1 125 ? -23.795 -1.198 48.473 1.00 90.19 125 MET A CA 1
ATOM 1026 C C . MET A 1 125 ? -23.683 -0.387 49.768 1.00 90.19 125 MET A C 1
ATOM 1028 O O . MET A 1 125 ? -24.090 -0.850 50.831 1.00 90.19 125 MET A O 1
ATOM 1032 N N . THR A 1 126 ? -23.161 0.837 49.678 1.00 89.56 126 THR A N 1
ATOM 1033 C CA . THR A 1 126 ? -23.041 1.741 50.827 1.00 89.56 126 THR A CA 1
ATOM 1034 C C . THR A 1 126 ? -24.416 2.137 51.353 1.00 89.56 126 THR A C 1
ATOM 1036 O O . THR A 1 126 ? -24.627 2.139 52.560 1.00 89.56 126 THR A O 1
ATOM 1039 N N . GLN A 1 127 ? -25.374 2.406 50.465 1.00 85.69 127 GLN A N 1
ATOM 1040 C CA . GLN A 1 127 ? -26.737 2.722 50.875 1.00 85.69 127 GLN A CA 1
ATOM 1041 C C . GLN A 1 127 ? -27.408 1.540 51.583 1.00 85.69 127 GLN A C 1
ATOM 1043 O O . GLN A 1 127 ? -27.913 1.719 52.684 1.00 85.69 127 GLN A O 1
ATOM 1048 N N . SER A 1 128 ? -27.306 0.318 51.042 1.00 82.94 128 SER A N 1
ATOM 1049 C CA . SER A 1 128 ? -27.810 -0.872 51.746 1.00 82.94 128 SER A CA 1
ATOM 1050 C C . SER A 1 128 ? -27.126 -1.126 53.092 1.00 82.94 128 SER A C 1
ATOM 1052 O O . SER A 1 128 ? -27.756 -1.653 53.993 1.00 82.94 128 SER A O 1
ATOM 1054 N N . PHE A 1 129 ? -25.853 -0.749 53.246 1.00 84.50 129 PHE A N 1
ATOM 1055 C CA . PHE A 1 129 ? -25.121 -0.915 54.504 1.00 84.50 129 PHE A CA 1
ATOM 1056 C C . PHE A 1 129 ? -25.566 0.068 55.597 1.00 84.50 129 PHE A C 1
ATOM 1058 O O . PHE A 1 129 ? -25.443 -0.251 56.772 1.00 84.50 129 PHE A O 1
ATOM 1065 N N . PHE A 1 130 ? -26.030 1.266 55.225 1.00 80.12 130 PHE A N 1
ATOM 1066 C CA . PHE A 1 130 ? -26.484 2.286 56.178 1.00 80.12 130 PHE A CA 1
ATOM 1067 C C . PHE A 1 130 ? -27.999 2.263 56.443 1.00 80.12 130 PHE A C 1
ATOM 1069 O O . PHE A 1 130 ? -28.439 2.928 57.380 1.00 80.12 130 PHE A O 1
ATOM 1076 N N . ASP A 1 131 ? -28.777 1.542 55.629 1.00 71.44 131 ASP A N 1
ATOM 1077 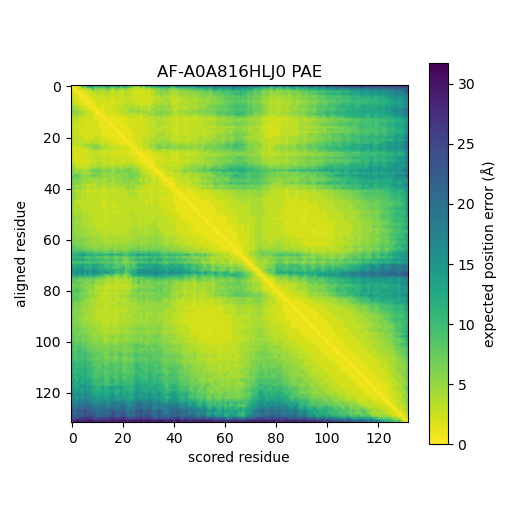C CA . ASP A 1 131 ? -30.225 1.359 55.812 1.00 71.44 131 ASP A CA 1
ATOM 1078 C C . ASP A 1 131 ? -30.580 0.146 56.723 1.00 71.44 131 ASP A C 1
ATOM 1080 O O . ASP A 1 131 ? -31.741 0.030 57.125 1.00 71.44 131 ASP A O 1
ATOM 1084 N N . ASP A 1 132 ? -29.600 -0.702 57.086 1.00 47.19 132 ASP A N 1
ATOM 1085 C CA . ASP A 1 132 ? -29.654 -1.748 58.140 1.00 47.19 132 ASP A CA 1
ATOM 1086 C C . ASP A 1 132 ? -29.029 -1.256 59.468 1.00 47.19 132 ASP A C 1
ATOM 1088 O O . ASP A 1 132 ? -29.537 -1.639 60.553 1.00 47.19 132 ASP A O 1
#